Protein AF-A0A962MH84-F1 (afdb_monomer_lite)

Structure (mmCIF, N/CA/C/O backbone):
data_AF-A0A962MH84-F1
#
_entry.id   AF-A0A962MH84-F1
#
loop_
_atom_site.group_PDB
_atom_site.id
_atom_site.type_symbol
_atom_site.label_atom_id
_atom_site.label_alt_id
_atom_site.label_comp_id
_atom_site.label_asym_id
_atom_site.label_entity_id
_atom_site.label_seq_id
_atom_site.pdbx_PDB_ins_code
_atom_site.Cartn_x
_atom_site.Cartn_y
_atom_site.Cartn_z
_atom_site.occupancy
_atom_site.B_iso_or_equiv
_atom_site.auth_seq_id
_atom_site.auth_comp_id
_atom_site.auth_asym_id
_atom_site.auth_atom_id
_atom_site.pdbx_PDB_model_num
ATOM 1 N N . MET A 1 1 ? 3.895 -2.441 15.118 1.00 82.56 1 MET A N 1
ATOM 2 C CA . MET A 1 1 ? 2.946 -1.916 14.114 1.00 82.56 1 MET A CA 1
ATOM 3 C C . MET A 1 1 ? 3.114 -2.746 12.853 1.00 82.56 1 MET A C 1
ATOM 5 O O . MET A 1 1 ? 4.253 -3.077 12.540 1.00 82.56 1 MET A O 1
ATOM 9 N N . LYS A 1 2 ? 2.027 -3.154 12.194 1.00 93.31 2 LYS A N 1
ATOM 10 C CA . LYS A 1 2 ? 2.097 -3.901 10.930 1.00 93.31 2 LYS A CA 1
ATOM 11 C C . LYS A 1 2 ? 1.732 -2.972 9.785 1.00 93.31 2 LYS A C 1
ATOM 13 O O . LYS A 1 2 ? 0.773 -2.216 9.915 1.00 93.31 2 LYS A O 1
ATOM 18 N N . TYR A 1 3 ? 2.468 -3.073 8.689 1.00 96.25 3 TYR A N 1
ATOM 19 C CA . TYR A 1 3 ? 2.179 -2.362 7.453 1.00 96.25 3 TYR A CA 1
ATOM 20 C C . TYR A 1 3 ? 1.855 -3.354 6.342 1.00 96.25 3 TYR A C 1
ATOM 22 O O . TYR A 1 3 ? 2.395 -4.463 6.292 1.00 96.25 3 TYR A O 1
ATOM 30 N N . TYR A 1 4 ? 0.988 -2.924 5.443 1.00 96.81 4 TYR A N 1
ATOM 31 C CA . TYR A 1 4 ? 0.574 -3.633 4.250 1.00 96.81 4 TYR A CA 1
ATOM 32 C C . TYR A 1 4 ? 0.805 -2.721 3.059 1.00 96.81 4 TYR A C 1
ATOM 34 O O . TYR A 1 4 ? 0.462 -1.543 3.097 1.00 96.81 4 TYR A O 1
ATOM 42 N N . VAL A 1 5 ? 1.372 -3.267 1.994 1.00 97.19 5 VAL A N 1
ATOM 43 C CA . VAL A 1 5 ? 1.422 -2.584 0.706 1.00 97.19 5 VAL A CA 1
ATOM 44 C C . VAL A 1 5 ? 0.251 -3.085 -0.112 1.00 97.19 5 VAL A C 1
ATOM 46 O O . VAL A 1 5 ? 0.138 -4.285 -0.360 1.00 97.19 5 VAL A O 1
ATOM 49 N N . VAL A 1 6 ? -0.633 -2.183 -0.510 1.00 97.19 6 VAL A N 1
ATOM 50 C CA . VAL A 1 6 ? -1.810 -2.516 -1.308 1.00 97.19 6 VAL A CA 1
ATOM 51 C C . VAL A 1 6 ? -1.729 -1.856 -2.670 1.00 97.19 6 VAL A C 1
ATOM 53 O O . VAL A 1 6 ? -1.239 -0.734 -2.795 1.00 97.19 6 VAL A O 1
ATOM 56 N N . ILE A 1 7 ? -2.222 -2.558 -3.683 1.00 96.62 7 ILE A N 1
ATOM 57 C CA . ILE A 1 7 ? -2.492 -1.988 -4.997 1.00 96.62 7 ILE A CA 1
ATOM 58 C C . ILE A 1 7 ? -3.986 -1.721 -5.062 1.00 96.62 7 ILE A C 1
ATOM 60 O O . ILE A 1 7 ? -4.791 -2.618 -4.790 1.00 96.62 7 ILE A O 1
ATOM 64 N N . THR A 1 8 ? -4.344 -0.491 -5.402 1.00 96.31 8 THR A N 1
ATOM 65 C CA . THR A 1 8 ? -5.729 -0.041 -5.472 1.00 96.31 8 THR A CA 1
ATOM 66 C C . THR A 1 8 ? -6.093 0.418 -6.865 1.00 96.31 8 THR A C 1
ATOM 68 O O . THR A 1 8 ? -5.269 1.035 -7.532 1.00 96.31 8 THR A O 1
ATOM 71 N N . LYS A 1 9 ? -7.316 0.116 -7.301 1.00 96.00 9 LYS A N 1
ATOM 72 C CA . LYS A 1 9 ? -7.868 0.614 -8.562 1.00 96.00 9 LYS A CA 1
ATOM 73 C C . LYS A 1 9 ? -8.409 2.021 -8.349 1.00 96.00 9 LYS A C 1
ATOM 75 O O . LYS A 1 9 ? -9.331 2.202 -7.564 1.00 96.00 9 LYS A O 1
ATOM 80 N N . ASP A 1 10 ? -7.872 3.013 -9.048 1.00 92.56 10 ASP A N 1
ATOM 81 C CA . ASP A 1 10 ? -8.163 4.424 -8.758 1.00 92.56 10 ASP A CA 1
ATOM 82 C C . ASP A 1 10 ? -9.628 4.797 -9.020 1.00 92.56 10 ASP A C 1
ATOM 84 O O . ASP A 1 10 ? -10.202 5.607 -8.298 1.00 92.56 10 ASP A O 1
ATOM 88 N N . ALA A 1 11 ? -10.260 4.160 -10.011 1.00 92.25 11 ALA A N 1
ATOM 89 C CA . ALA A 1 11 ? -11.655 4.419 -10.363 1.00 92.25 11 ALA A CA 1
ATOM 90 C C . ALA A 1 11 ? -12.659 4.003 -9.273 1.00 92.25 11 ALA A C 1
ATOM 92 O O . ALA A 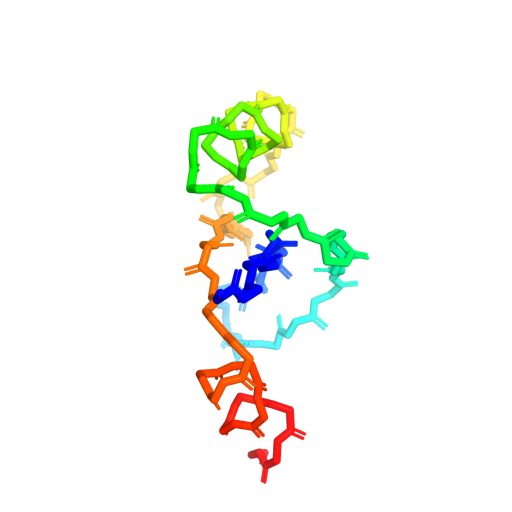1 11 ? -13.727 4.603 -9.174 1.00 92.25 11 ALA A O 1
ATOM 93 N N . THR A 1 12 ? -12.346 2.971 -8.486 1.00 91.50 12 THR A N 1
ATOM 94 C CA . THR A 1 12 ? -13.268 2.402 -7.487 1.00 91.50 12 THR A CA 1
ATOM 95 C C . THR A 1 12 ? -12.754 2.535 -6.056 1.00 91.50 12 THR A C 1
ATOM 97 O O . THR A 1 12 ? -13.533 2.501 -5.112 1.00 91.50 12 THR A O 1
ATOM 100 N N . GLY A 1 13 ? -11.447 2.723 -5.881 1.00 89.62 13 GLY A N 1
ATOM 101 C CA . GLY A 1 13 ? -10.772 2.658 -4.589 1.00 89.62 13 GLY A CA 1
ATOM 102 C C . GLY A 1 13 ? -10.516 1.230 -4.096 1.00 89.62 13 GLY A C 1
ATOM 103 O O . GLY A 1 13 ? -9.908 1.074 -3.032 1.00 89.62 13 GLY A O 1
ATOM 104 N N . ASP A 1 14 ? -10.923 0.209 -4.860 1.00 93.12 14 ASP A N 1
ATOM 105 C CA . ASP A 1 14 ? -10.853 -1.194 -4.450 1.00 93.12 14 ASP A CA 1
ATOM 106 C C . ASP A 1 14 ? -9.413 -1.666 -4.311 1.00 93.12 14 ASP A C 1
ATOM 108 O O . ASP A 1 14 ? -8.561 -1.385 -5.159 1.00 93.12 14 ASP A O 1
ATOM 112 N N . ILE A 1 15 ? -9.154 -2.455 -3.272 1.00 94.81 15 ILE A N 1
ATOM 113 C CA . ILE A 1 15 ? -7.893 -3.177 -3.125 1.00 94.81 15 ILE A CA 1
ATOM 114 C C . ILE A 1 15 ? -7.929 -4.390 -4.053 1.00 94.81 15 ILE A C 1
ATOM 116 O O . ILE A 1 15 ? -8.680 -5.335 -3.826 1.00 94.81 15 ILE A O 1
ATOM 120 N N . ILE A 1 16 ? -7.072 -4.393 -5.070 1.00 94.94 16 ILE A N 1
ATOM 121 C CA . ILE A 1 16 ? -6.935 -5.531 -5.988 1.00 94.94 16 ILE A CA 1
ATOM 122 C C . ILE A 1 16 ? -5.826 -6.494 -5.559 1.00 94.94 16 ILE A C 1
ATOM 124 O O . ILE A 1 16 ? -5.850 -7.671 -5.909 1.00 94.94 16 ILE A O 1
ATOM 128 N N . GLN A 1 17 ? -4.846 -6.009 -4.791 1.00 94.81 17 GLN A N 1
ATOM 129 C CA . GLN A 1 17 ? -3.754 -6.830 -4.279 1.00 94.81 17 GLN A CA 1
ATOM 130 C C . GLN A 1 17 ? -3.246 -6.301 -2.939 1.00 94.81 17 GLN A C 1
ATOM 132 O O . GLN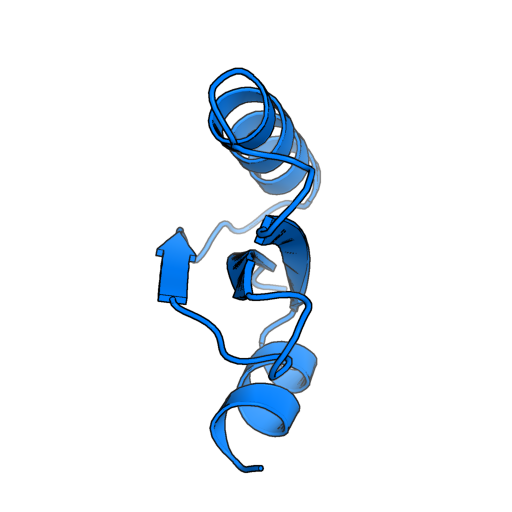 A 1 17 ? -3.154 -5.093 -2.732 1.00 94.81 17 GLN A O 1
ATOM 137 N N . LYS A 1 18 ? -2.861 -7.221 -2.050 1.00 95.31 18 LYS A N 1
ATOM 138 C CA . LYS A 1 18 ? -2.300 -6.943 -0.724 1.00 95.31 18 LYS A CA 1
ATOM 139 C C . LYS A 1 18 ? -0.993 -7.712 -0.526 1.00 95.31 18 LYS A C 1
ATOM 141 O O . LYS A 1 18 ? -0.922 -8.900 -0.825 1.00 95.31 18 LYS A O 1
ATOM 146 N N . MET A 1 19 ? 0.026 -7.037 -0.004 1.00 95.44 19 MET A N 1
ATOM 147 C CA . MET A 1 19 ? 1.357 -7.575 0.287 1.00 95.44 19 MET A CA 1
ATOM 148 C C . MET A 1 19 ? 1.746 -7.252 1.734 1.00 95.44 19 MET A C 1
ATOM 150 O O . MET A 1 19 ? 1.597 -6.116 2.183 1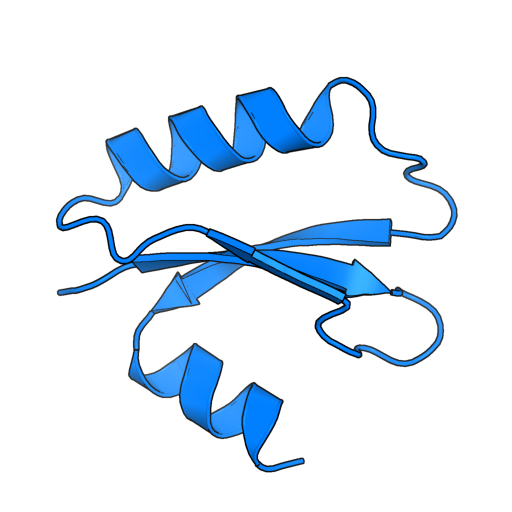.00 95.44 19 MET A O 1
ATOM 154 N N . GLY A 1 20 ? 2.253 -8.248 2.464 1.00 93.00 20 GLY A N 1
ATOM 155 C CA . GLY A 1 20 ? 2.584 -8.147 3.890 1.00 93.00 20 GLY A CA 1
ATOM 156 C C . GLY A 1 20 ? 1.875 -9.217 4.736 1.00 93.00 20 GLY A C 1
ATOM 157 O O . GLY A 1 20 ? 1.386 -10.200 4.176 1.00 93.00 20 GLY A O 1
ATOM 158 N N . PRO A 1 21 ? 1.798 -9.044 6.070 1.00 94.50 21 PRO A N 1
ATOM 159 C CA . PRO A 1 21 ? 2.264 -7.881 6.831 1.00 94.50 21 PRO A CA 1
ATOM 160 C C . PRO A 1 21 ? 3.791 -7.775 6.901 1.00 94.50 21 PRO A C 1
ATOM 162 O O . PRO A 1 21 ? 4.491 -8.783 6.954 1.00 94.50 21 PRO A O 1
ATOM 165 N N . VAL A 1 22 ? 4.298 -6.545 6.985 1.00 95.94 22 VAL A N 1
ATOM 166 C CA . VAL A 1 22 ? 5.691 -6.252 7.356 1.00 95.94 22 VAL A CA 1
ATOM 167 C C . VAL A 1 22 ? 5.752 -5.461 8.658 1.00 95.94 22 VAL A C 1
ATOM 169 O O . VAL A 1 22 ? 4.876 -4.650 8.962 1.00 95.94 22 VAL A O 1
ATOM 172 N N . SER A 1 23 ? 6.798 -5.706 9.446 1.00 94.00 23 SER A N 1
ATOM 173 C CA . SER A 1 23 ? 6.936 -5.159 10.803 1.00 94.00 23 SER A CA 1
ATOM 174 C C . SER A 1 23 ? 7.554 -3.760 10.853 1.00 94.00 23 SER A C 1
ATOM 176 O O . SER A 1 23 ? 7.607 -3.157 11.924 1.00 94.00 23 SER A O 1
ATOM 178 N N . ASN A 1 24 ? 8.059 -3.244 9.730 1.00 94.50 24 ASN A N 1
ATOM 179 C CA . ASN A 1 24 ? 8.690 -1.932 9.660 1.00 94.50 24 ASN A CA 1
ATOM 180 C C . ASN A 1 24 ? 8.259 -1.173 8.391 1.00 94.50 24 ASN A C 1
ATOM 182 O O . ASN A 1 24 ? 7.933 -1.773 7.366 1.00 94.50 24 ASN A O 1
ATOM 186 N N . LEU A 1 25 ? 8.255 0.160 8.482 1.00 95.00 25 LEU A N 1
ATOM 187 C CA . LEU A 1 25 ? 7.832 1.035 7.387 1.00 95.00 25 LEU A CA 1
ATOM 188 C C . LEU A 1 25 ? 8.814 0.999 6.207 1.00 95.00 25 LEU A C 1
ATOM 190 O O . LEU A 1 25 ? 8.402 1.039 5.056 1.00 95.00 25 LEU A O 1
ATOM 194 N N . ARG A 1 26 ? 10.114 0.862 6.482 1.00 95.81 26 ARG A N 1
ATOM 195 C CA . ARG A 1 26 ? 11.166 0.885 5.456 1.00 95.81 26 ARG A CA 1
ATOM 196 C C . ARG A 1 26 ? 11.064 -0.285 4.470 1.00 95.81 26 ARG A C 1
ATOM 198 O O . ARG A 1 26 ? 11.313 -0.120 3.279 1.00 95.81 26 ARG A O 1
ATOM 205 N N . ASP A 1 27 ? 10.693 -1.466 4.948 1.00 95.94 27 ASP A N 1
ATOM 206 C CA . ASP A 1 27 ? 10.461 -2.643 4.114 1.00 95.94 27 ASP A CA 1
ATOM 207 C C . ASP A 1 27 ? 9.154 -2.491 3.334 1.00 95.94 27 ASP A C 1
ATOM 209 O O . ASP A 1 27 ? 9.110 -2.850 2.158 1.00 95.94 27 ASP A O 1
ATOM 213 N N . ALA A 1 28 ? 8.127 -1.866 3.922 1.00 96.62 28 ALA A N 1
ATOM 214 C CA . ALA A 1 28 ? 6.915 -1.499 3.189 1.00 96.62 28 ALA A CA 1
ATOM 215 C C . ALA A 1 28 ? 7.218 -0.510 2.048 1.00 96.62 28 ALA A C 1
ATOM 217 O O . ALA A 1 28 ? 6.727 -0.687 0.938 1.00 96.62 28 ALA A O 1
ATOM 218 N N . GLU A 1 29 ? 8.079 0.487 2.266 1.00 96.75 29 GLU A N 1
ATOM 219 C CA . GLU A 1 29 ? 8.522 1.426 1.224 1.00 96.75 29 GLU A CA 1
ATOM 220 C C . GLU A 1 29 ? 9.312 0.741 0.105 1.00 96.75 29 GLU A C 1
ATOM 222 O O . GLU A 1 29 ? 9.135 1.071 -1.072 1.00 96.75 29 GLU A O 1
ATOM 227 N N . ARG A 1 30 ? 10.151 -0.243 0.449 1.00 95.94 30 ARG A N 1
ATOM 228 C CA . ARG A 1 30 ? 10.866 -1.067 -0.536 1.00 95.94 30 ARG A CA 1
ATOM 229 C C . ARG A 1 30 ? 9.904 -1.880 -1.392 1.00 95.94 30 ARG A C 1
ATOM 231 O O . ARG A 1 30 ? 10.026 -1.861 -2.615 1.00 95.94 30 ARG A O 1
ATOM 238 N N . ILE A 1 31 ? 8.935 -2.547 -0.766 1.00 95.31 31 ILE A N 1
ATOM 239 C CA . ILE A 1 31 ? 7.900 -3.314 -1.470 1.00 95.31 31 ILE A CA 1
ATOM 240 C C . ILE A 1 31 ? 7.054 -2.382 -2.342 1.00 95.31 31 ILE A C 1
ATOM 242 O O . ILE A 1 31 ? 6.845 -2.685 -3.513 1.00 95.31 31 ILE A O 1
ATOM 246 N N . LYS A 1 32 ? 6.630 -1.221 -1.820 1.00 96.31 32 LYS A N 1
ATOM 247 C CA . LYS A 1 32 ? 5.896 -0.198 -2.580 1.00 96.31 32 LYS A CA 1
ATOM 248 C C . LYS A 1 32 ? 6.677 0.233 -3.815 1.00 96.31 32 LYS A C 1
ATOM 250 O O . LYS A 1 32 ? 6.122 0.245 -4.909 1.00 96.31 32 LYS A O 1
ATOM 255 N N . SER A 1 33 ? 7.956 0.562 -3.646 1.00 96.12 33 SER A N 1
ATOM 256 C CA . SER A 1 33 ? 8.818 0.984 -4.751 1.00 96.12 33 SER A CA 1
ATOM 257 C C . SER A 1 33 ? 8.929 -0.115 -5.806 1.00 96.12 33 SER A C 1
ATOM 259 O O . SER A 1 33 ? 8.736 0.164 -6.981 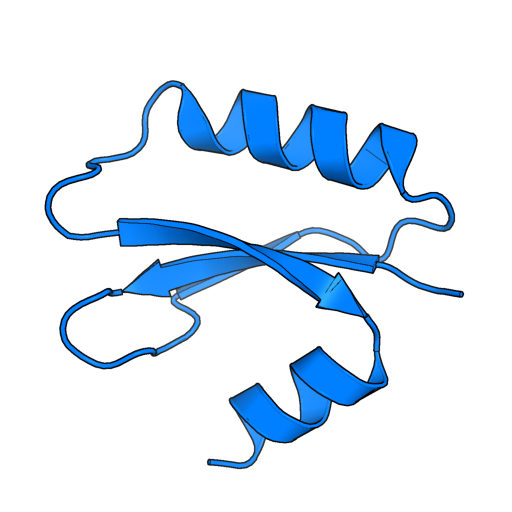1.00 96.12 33 SER A O 1
ATOM 261 N N . GLY A 1 34 ? 9.147 -1.369 -5.394 1.00 95.12 34 GLY A N 1
ATOM 262 C CA . GLY A 1 34 ? 9.196 -2.515 -6.307 1.00 95.12 34 GLY A CA 1
ATOM 263 C C . GLY A 1 34 ? 7.883 -2.747 -7.062 1.00 95.12 34 GLY A C 1
ATOM 264 O O . GLY A 1 34 ? 7.890 -2.876 -8.284 1.00 95.12 34 GLY A O 1
ATOM 265 N N . ALA A 1 35 ? 6.753 -2.738 -6.351 1.00 93.69 35 ALA A N 1
ATOM 266 C CA . ALA A 1 35 ? 5.421 -2.905 -6.933 1.00 93.69 35 ALA A CA 1
ATOM 267 C C . ALA A 1 35 ? 5.058 -1.771 -7.907 1.00 93.69 35 ALA A C 1
ATOM 269 O O . ALA A 1 35 ? 4.381 -1.997 -8.905 1.00 93.69 35 ALA A O 1
ATOM 270 N N . SER A 1 36 ? 5.542 -0.558 -7.641 1.00 95.31 36 SER A N 1
ATOM 271 C CA . SER A 1 36 ? 5.276 0.634 -8.446 1.00 95.31 36 SER A CA 1
ATOM 272 C C . SER A 1 36 ? 6.029 0.670 -9.784 1.00 95.31 36 SER A C 1
ATOM 274 O O . SER A 1 36 ? 5.624 1.431 -10.660 1.00 95.31 36 SER A O 1
ATOM 276 N N . ILE A 1 37 ? 7.113 -0.097 -9.973 1.00 94.25 37 ILE A N 1
ATOM 277 C CA . ILE A 1 37 ? 7.965 -0.001 -11.181 1.00 94.25 37 ILE A CA 1
ATOM 278 C C . ILE A 1 37 ? 7.208 -0.392 -12.456 1.00 94.25 37 ILE A C 1
ATOM 280 O O . ILE A 1 37 ? 7.313 0.300 -13.462 1.00 94.25 37 ILE A O 1
ATOM 284 N N . ASN A 1 38 ? 6.433 -1.477 -12.409 1.00 89.56 38 ASN A N 1
ATOM 285 C CA . ASN A 1 38 ? 5.724 -2.025 -13.573 1.00 89.56 38 ASN A CA 1
ATOM 286 C C . ASN A 1 38 ? 4.203 -1.836 -13.482 1.00 89.56 38 ASN A C 1
ATOM 288 O O . ASN A 1 38 ? 3.446 -2.561 -14.126 1.00 89.56 38 ASN A O 1
ATOM 292 N N . LEU A 1 39 ? 3.744 -0.902 -12.649 1.00 94.00 39 LEU A N 1
ATOM 293 C CA . LEU A 1 39 ? 2.320 -0.653 -12.473 1.00 94.00 39 LEU A CA 1
ATOM 294 C C . LEU A 1 39 ? 1.778 0.257 -13.581 1.00 94.00 39 LEU A C 1
ATOM 296 O O . LEU A 1 39 ? 2.422 1.230 -13.972 1.00 94.00 39 LEU A O 1
ATOM 300 N N . ASN A 1 40 ? 0.560 -0.020 -14.051 1.00 94.81 40 ASN A N 1
ATOM 301 C CA . ASN A 1 40 ? -0.186 0.934 -14.867 1.00 94.81 40 ASN A CA 1
ATOM 302 C C . ASN A 1 40 ? -0.729 2.070 -13.982 1.00 94.81 40 ASN A C 1
ATOM 304 O O . ASN A 1 40 ? -1.839 1.979 -13.459 1.00 94.81 40 ASN A O 1
ATOM 308 N N . HIS A 1 41 ? 0.048 3.147 -13.857 1.00 92.00 41 HIS A N 1
ATOM 309 C CA . HIS A 1 41 ? -0.271 4.331 -13.041 1.00 92.00 41 HIS A CA 1
A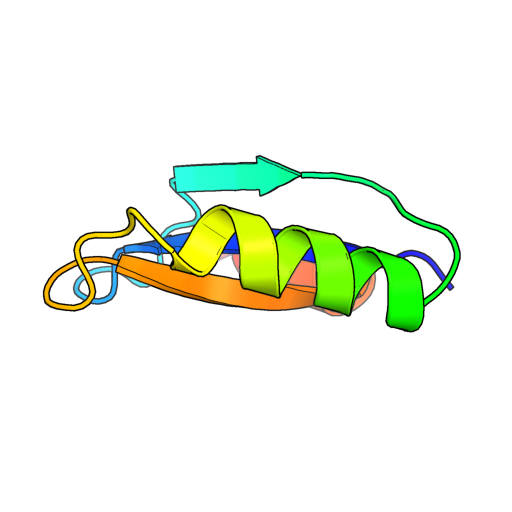TOM 310 C C . HIS A 1 41 ? -1.480 5.146 -13.520 1.00 92.00 41 HIS A C 1
ATOM 312 O O . HIS A 1 41 ? -1.857 6.106 -12.860 1.00 92.00 41 HIS A O 1
ATOM 318 N N . ASN A 1 42 ? -2.087 4.796 -14.659 1.00 94.50 42 ASN A N 1
ATOM 319 C CA . ASN A 1 42 ? -3.333 5.424 -15.108 1.00 94.50 42 ASN A CA 1
ATOM 320 C C . ASN A 1 42 ? -4.579 4.787 -14.478 1.00 94.50 42 ASN A C 1
ATOM 322 O O . ASN A 1 42 ? -5.651 5.385 -14.508 1.00 94.50 42 ASN A O 1
ATOM 326 N N . GLU A 1 43 ? -4.466 3.550 -13.990 1.00 95.31 43 GLU A N 1
ATOM 327 C CA . GLU A 1 43 ? -5.601 2.784 -13.463 1.00 95.31 43 GLU A CA 1
ATOM 328 C C . GLU A 1 43 ? -5.380 2.334 -12.016 1.00 95.31 43 GLU A C 1
ATOM 330 O O . GLU A 1 43 ? -6.352 2.104 -11.292 1.00 95.31 43 GLU A O 1
ATOM 335 N N . TYR A 1 44 ? -4.122 2.210 -11.593 1.00 97.00 44 TYR A N 1
ATOM 336 C CA . TYR A 1 44 ? -3.770 1.665 -10.295 1.00 97.00 44 TYR A CA 1
ATOM 337 C C . TYR A 1 44 ? -2.754 2.529 -9.557 1.00 97.00 44 TYR A C 1
ATOM 339 O O . TYR A 1 44 ? -1.791 3.029 -10.138 1.00 97.00 44 TYR A O 1
ATOM 347 N N . SER A 1 45 ? -2.899 2.563 -8.238 1.00 95.69 45 SER A N 1
ATOM 348 C CA . SER A 1 45 ? -1.967 3.194 -7.309 1.00 95.69 45 SER A CA 1
ATOM 349 C C . SER A 1 45 ? -1.466 2.202 -6.258 1.00 95.69 45 SER A C 1
ATOM 351 O O . SER A 1 45 ? -2.131 1.218 -5.934 1.00 95.69 45 SER A O 1
ATOM 353 N N . VAL A 1 46 ? -0.270 2.453 -5.710 1.00 97.06 46 VAL A N 1
ATOM 354 C CA . VAL A 1 46 ? 0.296 1.663 -4.602 1.00 97.06 46 VAL A CA 1
ATOM 355 C C . VAL A 1 46 ? 0.294 2.484 -3.321 1.00 97.06 46 VAL A C 1
ATOM 357 O O . VAL A 1 46 ? 0.857 3.582 -3.270 1.00 97.06 46 VAL A O 1
ATOM 360 N N . GLN A 1 47 ? -0.280 1.931 -2.258 1.00 95.88 47 GLN A N 1
ATOM 361 C CA . GLN A 1 47 ? -0.412 2.584 -0.958 1.00 95.88 47 GLN A CA 1
ATOM 362 C C . GLN A 1 47 ? 0.183 1.711 0.147 1.00 95.88 47 GLN A C 1
ATOM 364 O O . GLN A 1 47 ? 0.199 0.487 0.042 1.00 95.88 47 GLN A O 1
ATOM 369 N N . ILE A 1 48 ? 0.686 2.348 1.204 1.00 97.06 48 ILE A N 1
ATOM 370 C CA . ILE A 1 48 ? 1.081 1.665 2.438 1.00 97.06 48 ILE A CA 1
ATOM 371 C C . ILE A 1 48 ? -0.008 1.964 3.455 1.00 97.06 48 ILE A C 1
ATOM 373 O O . ILE A 1 48 ? -0.281 3.134 3.701 1.00 97.06 48 ILE A O 1
ATOM 377 N N . LEU A 1 49 ? -0.609 0.920 4.014 1.00 96.12 49 LEU A N 1
ATOM 378 C CA . LEU A 1 49 ? -1.640 1.009 5.040 1.00 96.12 49 LEU A CA 1
ATOM 379 C C . LEU A 1 49 ? -1.160 0.305 6.305 1.00 96.12 49 LEU A C 1
ATOM 381 O O . LEU A 1 49 ? -0.503 -0.737 6.236 1.00 96.12 49 LEU A O 1
ATOM 385 N N . ASN A 1 50 ? -1.494 0.847 7.465 1.00 95.12 50 ASN A N 1
ATOM 386 C CA . ASN A 1 50 ? -1.392 0.129 8.727 1.00 95.12 50 ASN A CA 1
ATOM 387 C C . ASN A 1 50 ? -2.587 -0.839 8.913 1.00 95.12 50 ASN A C 1
ATOM 389 O O . ASN A 1 50 ? -3.479 -0.926 8.069 1.00 95.12 50 ASN A O 1
ATOM 393 N N . GLU A 1 51 ? -2.576 -1.634 9.986 1.00 92.69 51 GLU A N 1
ATOM 394 C CA . GLU A 1 51 ? -3.612 -2.652 10.243 1.00 92.69 51 GLU A CA 1
ATOM 395 C C . GLU A 1 51 ? -5.018 -2.058 10.442 1.00 92.69 51 GLU A C 1
ATOM 397 O O . GLU A 1 51 ? -5.992 -2.698 10.048 1.00 92.69 51 GLU A O 1
ATOM 402 N N . ASP A 1 52 ? -5.124 -0.843 10.983 1.00 93.25 52 ASP A N 1
ATOM 403 C CA . ASP A 1 52 ? -6.400 -0.156 11.200 1.00 93.25 52 ASP A CA 1
ATOM 404 C C . ASP A 1 52 ? -6.928 0.442 9.885 1.00 93.25 52 ASP A C 1
ATOM 406 O O . ASP A 1 52 ? -8.059 0.164 9.487 1.00 93.25 52 ASP A O 1
ATOM 410 N N . GLU A 1 53 ? -6.074 1.146 9.136 1.00 94.12 53 GLU A N 1
ATOM 411 C CA . GLU A 1 53 ? -6.395 1.717 7.817 1.00 94.12 53 GLU A CA 1
ATOM 412 C C . GLU A 1 53 ? -6.828 0.644 6.808 1.00 94.12 53 GLU A C 1
ATOM 414 O O . GLU A 1 53 ? -7.724 0.861 5.991 1.00 94.12 53 GLU A O 1
ATOM 419 N N . LEU A 1 54 ? -6.200 -0.537 6.856 1.00 93.56 54 LEU A N 1
ATOM 420 C CA . LEU A 1 54 ? -6.578 -1.656 5.997 1.00 93.56 54 LEU A CA 1
ATOM 421 C C . LEU A 1 54 ? -7.997 -2.146 6.310 1.00 93.56 54 LEU A C 1
ATOM 423 O O . LEU A 1 54 ? -8.776 -2.378 5.387 1.00 93.56 54 LEU A O 1
ATOM 427 N N . ARG A 1 55 ? -8.342 -2.287 7.596 1.00 91.75 55 ARG A N 1
ATOM 428 C CA . ARG A 1 55 ? -9.674 -2.740 8.026 1.00 91.75 55 ARG A CA 1
ATOM 429 C C . ARG A 1 55 ? -10.763 -1.753 7.631 1.00 91.75 55 ARG A C 1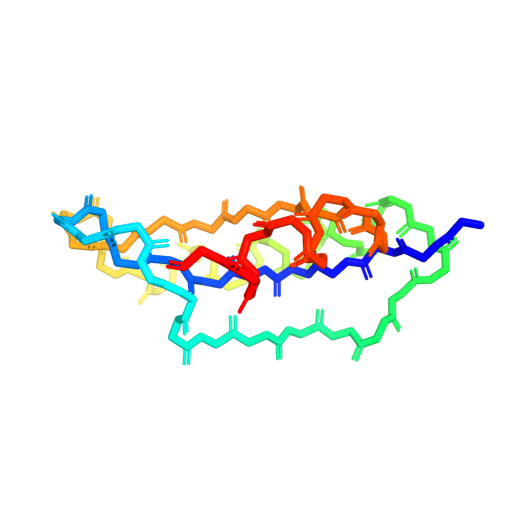
ATOM 431 O O . ARG A 1 55 ? -11.819 -2.176 7.176 1.00 91.75 55 ARG A O 1
ATOM 438 N N . GLU A 1 56 ? -10.501 -0.455 7.768 1.00 91.81 56 GLU A N 1
ATOM 439 C CA . GLU A 1 56 ? -11.430 0.589 7.322 1.00 91.81 56 GLU A CA 1
ATOM 440 C C . GLU A 1 56 ? -11.685 0.534 5.811 1.00 91.81 56 GLU A C 1
ATOM 442 O O . GLU A 1 56 ? -12.788 0.837 5.358 1.00 91.81 56 GLU A O 1
ATOM 447 N N . LYS A 1 57 ? -10.676 0.136 5.028 1.00 88.00 57 LYS A N 1
ATOM 448 C CA . LYS A 1 57 ? -10.763 0.066 3.567 1.00 88.00 57 LYS A CA 1
ATOM 449 C C . LYS A 1 57 ? -11.408 -1.225 3.055 1.00 88.00 57 LYS A C 1
ATOM 451 O O . LYS A 1 57 ? -12.092 -1.177 2.044 1.00 88.00 57 LYS A O 1
ATOM 456 N N . GLU A 1 58 ? -11.215 -2.351 3.743 1.00 85.94 58 GLU A N 1
ATOM 457 C CA . GLU A 1 58 ? -11.877 -3.633 3.431 1.00 85.94 58 GLU A CA 1
ATOM 458 C C . GLU A 1 58 ? -13.339 -3.691 3.925 1.00 85.94 58 GLU A C 1
ATOM 460 O O . GLU A 1 58 ? -14.104 -4.533 3.464 1.00 85.94 58 GLU A O 1
ATOM 465 N N . GLY A 1 59 ? -13.726 -2.829 4.872 1.00 78.75 59 GLY A N 1
ATOM 466 C CA . GLY A 1 59 ? -15.082 -2.759 5.433 1.00 78.75 59 GLY A CA 1
ATOM 467 C C . GLY A 1 59 ? -16.023 -1.740 4.775 1.00 78.75 59 GLY A C 1
ATOM 468 O O . GLY A 1 59 ? -17.134 -1.558 5.277 1.00 78.75 59 GLY A O 1
ATOM 469 N N . LYS A 1 60 ? -15.581 -1.056 3.713 1.00 58.47 60 LYS A N 1
ATOM 470 C CA . LYS A 1 60 ? -16.403 -0.177 2.864 1.00 58.47 60 LYS A CA 1
ATOM 471 C C . LYS A 1 60 ? -16.956 -0.939 1.669 1.00 58.47 60 LYS A C 1
ATOM 473 O O . LYS A 1 60 ? -18.091 -0.598 1.273 1.00 58.47 60 LYS A O 1
#

Secondary structure (DSSP, 8-state):
--EEEEEEETTT--EEEEEEEESSHHHHHHHHHHHHHT--TTTEEEEEEEHHHHHHHHT-

Foldseek 3Di:
DWKKKFKAFPVPRDTPDIDDRDPDVVVSVVVQVVVPPPDPPVTIHIDMDDPVRVCVSVVD

pLDDT: mean 93.39, std 5.65, range [58.47, 97.19]

Radius of gyration: 11.0 Å; chains: 1; bounding box: 28×14×29 Å

Sequence (60 aa):
MKYYVVITKDATGDIIQKMGPVSNLRDAERIKSGASINLNHNEYSVQILNEDELREKEGK